Protein AF-A0A353ZPJ2-F1 (afdb_monomer)

Radius of gyration: 26.61 Å; Cα contacts (8 Å, |Δi|>4): 55; chains: 1; bounding box: 74×30×64 Å

Foldseek 3Di:
DDDPDDPPDPPPDDDVVVVVVVVVVVVLVVVLVVCLVVQLVCQLVVCCVPDVDPVVSVVRSVVRNVVSVVVSVVVVVVVVVVVVVVVVVVVVVVVVCCVPPVVVVLVVQLVVVVVVPDDSVVSSVVSVVVNVD

Secondary structure (DSSP, 8-state):
----PPP---TTS--HHHHHHHHHHHHHHHHHHHHHHHHHHHHHHHHHTT---HHHHHHHHHHHHHHHHHHHHHHHHHHHHHHHHHHHHHHHHHHHHHHH-HHHHHHHHHHHHHHTT--HHHHHHHHHHHHT-

Solvent-accessible surface area (backbone atoms only — not comparable to full-atom values): 7405 Å² total; per-residue (Å²): 138,79,84,80,74,75,79,82,73,69,90,82,65,78,60,66,67,62,56,53,52,51,51,51,52,50,48,52,51,52,54,49,50,54,52,50,54,54,51,27,47,50,48,29,52,57,42,46,74,80,41,83,57,63,66,66,30,52,54,49,25,51,50,44,46,55,52,49,53,52,50,52,53,50,51,51,51,52,51,54,50,54,52,48,53,51,50,52,54,48,52,55,50,50,57,47,41,56,68,76,37,50,68,60,50,42,52,50,46,15,50,54,38,27,74,75,68,40,53,69,70,57,11,42,51,52,25,54,60,60,72,74,104

Structure (mmCIF, N/CA/C/O backbone):
data_AF-A0A353ZPJ2-F1
#
_entry.id   AF-A0A353ZPJ2-F1
#
loop_
_atom_site.group_PDB
_atom_site.id
_atom_site.type_symbol
_atom_site.label_atom_id
_atom_site.label_alt_id
_atom_site.label_comp_id
_atom_site.label_asym_id
_atom_site.label_entity_id
_atom_site.label_seq_id
_atom_site.pdbx_PDB_ins_code
_atom_site.Cartn_x
_atom_site.Cartn_y
_atom_site.Cartn_z
_atom_site.occupancy
_atom_site.B_iso_or_equiv
_atom_site.auth_seq_id
_atom_site.auth_comp_id
_atom_site.auth_asym_id
_atom_site.auth_atom_id
_atom_site.pdbx_PDB_model_num
ATOM 1 N N . MET A 1 1 ? -50.925 -16.309 12.069 1.00 47.09 1 MET A N 1
ATOM 2 C CA . MET A 1 1 ? -50.889 -14.918 11.578 1.00 47.09 1 MET A CA 1
ATOM 3 C C . MET A 1 1 ? -50.211 -14.124 12.677 1.00 47.09 1 MET A C 1
ATOM 5 O O . MET A 1 1 ? -50.737 -14.138 13.774 1.00 47.09 1 MET A O 1
ATOM 9 N N . ASP A 1 2 ? -48.977 -13.648 12.553 1.00 43.22 2 ASP A N 1
ATOM 10 C CA . ASP A 1 2 ? -48.325 -13.104 11.363 1.00 43.22 2 ASP A CA 1
ATOM 11 C C . ASP A 1 2 ? -46.837 -13.463 11.294 1.00 43.22 2 ASP A C 1
ATOM 13 O O . ASP A 1 2 ? -46.079 -13.282 12.243 1.00 43.22 2 ASP A O 1
ATOM 17 N N . SER A 1 3 ? -46.425 -13.969 10.135 1.00 45.66 3 SER A N 1
ATOM 18 C CA . SER A 1 3 ? -45.034 -14.032 9.707 1.00 45.66 3 SER A CA 1
ATOM 19 C C . SER A 1 3 ? -44.607 -12.624 9.291 1.00 45.66 3 SER A C 1
ATOM 21 O O . SER A 1 3 ? -44.911 -12.194 8.176 1.00 45.66 3 SER A O 1
ATOM 23 N N . ALA A 1 4 ? -43.947 -11.894 10.190 1.00 52.97 4 ALA A N 1
ATOM 24 C CA . ALA A 1 4 ? -43.280 -10.644 9.851 1.00 52.97 4 ALA A CA 1
ATOM 25 C C . ALA A 1 4 ? -42.168 -10.951 8.835 1.00 52.97 4 ALA A C 1
ATOM 27 O O . ALA A 1 4 ? -41.140 -11.535 9.176 1.00 52.97 4 ALA A O 1
ATOM 28 N N . GLY A 1 5 ? -42.426 -10.636 7.565 1.00 47.12 5 GLY A N 1
ATOM 29 C CA . GLY A 1 5 ? -41.444 -10.758 6.497 1.00 47.12 5 GLY A CA 1
ATOM 30 C C . GLY A 1 5 ? -40.266 -9.841 6.793 1.00 47.12 5 GLY A C 1
ATOM 31 O O . GLY A 1 5 ? -40.447 -8.634 6.947 1.00 47.12 5 GLY A O 1
ATOM 32 N N . ALA A 1 6 ? -39.070 -10.420 6.889 1.00 58.03 6 ALA A N 1
ATOM 33 C CA . ALA A 1 6 ? -37.836 -9.653 6.878 1.00 58.03 6 ALA A CA 1
ATOM 34 C C . ALA A 1 6 ? -37.836 -8.732 5.640 1.00 58.03 6 ALA A C 1
ATOM 36 O O . ALA A 1 6 ? -38.267 -9.175 4.568 1.00 58.03 6 ALA A O 1
ATOM 37 N N . PRO A 1 7 ? -37.408 -7.463 5.761 1.00 59.03 7 PRO A N 1
ATOM 38 C CA . PRO A 1 7 ? -37.335 -6.573 4.612 1.00 59.03 7 PRO A CA 1
ATOM 39 C C . PRO A 1 7 ? -36.433 -7.211 3.555 1.00 59.03 7 PRO A C 1
ATOM 41 O O . PRO A 1 7 ? -35.336 -7.674 3.867 1.00 59.03 7 PRO A O 1
ATOM 44 N N . ALA A 1 8 ? -36.917 -7.267 2.313 1.00 60.06 8 ALA A N 1
ATOM 45 C CA . ALA A 1 8 ? -36.118 -7.714 1.184 1.00 60.06 8 ALA A CA 1
ATOM 46 C C . ALA A 1 8 ? -34.907 -6.781 1.068 1.00 60.06 8 ALA A C 1
ATOM 48 O O . ALA A 1 8 ? -35.055 -5.603 0.739 1.00 60.06 8 ALA A O 1
ATOM 49 N N . LEU A 1 9 ? -33.725 -7.293 1.411 1.00 59.41 9 LEU A N 1
ATOM 50 C CA . LEU A 1 9 ? -32.466 -6.604 1.170 1.00 59.41 9 LEU A CA 1
ATOM 51 C C . LEU A 1 9 ? -32.383 -6.329 -0.335 1.00 59.41 9 LEU A C 1
ATOM 53 O O . LEU A 1 9 ? -32.693 -7.194 -1.151 1.00 59.41 9 LEU A O 1
ATOM 57 N N . HIS A 1 10 ? -32.056 -5.096 -0.711 1.00 62.31 10 HIS A N 1
ATOM 58 C CA . HIS A 1 10 ? -31.979 -4.714 -2.114 1.00 62.31 10 HIS A CA 1
ATOM 59 C C . HIS A 1 10 ? -30.785 -5.424 -2.774 1.00 62.31 10 HIS A C 1
ATOM 61 O O . HIS A 1 10 ? -29.656 -4.952 -2.691 1.00 62.31 10 HIS A O 1
ATOM 67 N N . ASP A 1 11 ? -31.047 -6.528 -3.479 1.00 60.12 11 ASP A N 1
ATOM 68 C CA . ASP A 1 11 ? -30.055 -7.381 -4.167 1.00 60.12 11 ASP A CA 1
ATOM 69 C C . ASP A 1 11 ? -29.209 -6.665 -5.248 1.00 60.12 11 ASP A C 1
ATOM 71 O O . ASP A 1 11 ? -28.300 -7.255 -5.826 1.00 60.12 11 ASP A O 1
ATOM 75 N N . ASN A 1 12 ? -29.506 -5.395 -5.547 1.00 57.69 12 ASN A N 1
ATOM 76 C CA . ASN A 1 12 ? -28.845 -4.592 -6.581 1.00 57.69 12 ASN A CA 1
ATOM 77 C C . ASN A 1 12 ? -27.903 -3.510 -6.031 1.00 57.69 12 ASN A C 1
ATOM 79 O O . ASN A 1 12 ? -27.407 -2.693 -6.809 1.00 57.69 12 ASN A O 1
ATOM 83 N N . GLU A 1 13 ? -27.646 -3.472 -4.721 1.00 58.31 13 GLU A N 1
ATOM 84 C CA . GLU A 1 13 ? -26.617 -2.587 -4.181 1.00 58.31 13 GLU A CA 1
ATOM 85 C C . GLU A 1 13 ? -25.242 -3.259 -4.262 1.00 58.31 13 GLU A C 1
ATOM 87 O O . GLU A 1 13 ? -25.011 -4.284 -3.617 1.00 58.31 13 GLU A O 1
ATOM 92 N N . PRO A 1 14 ? -24.296 -2.708 -5.041 1.00 58.00 14 PRO A N 1
ATOM 93 C CA . PRO A 1 14 ? -22.940 -3.221 -5.050 1.00 58.00 14 PRO A CA 1
A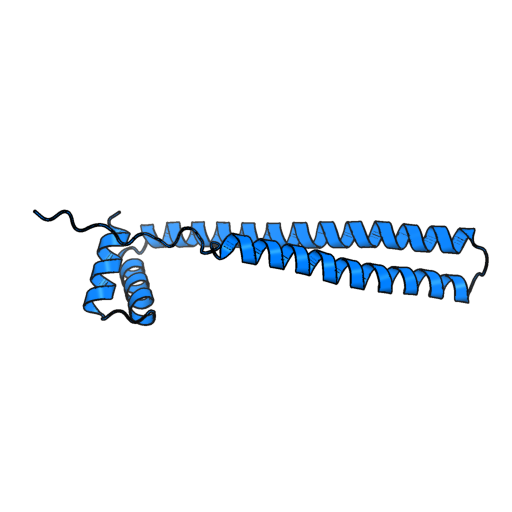TOM 94 C C . PRO A 1 14 ? -22.343 -3.057 -3.650 1.00 58.00 14 PRO A C 1
ATOM 96 O O . PRO A 1 14 ? -22.133 -1.940 -3.172 1.00 58.00 14 PRO A O 1
ATOM 99 N N . HIS A 1 15 ? -22.077 -4.182 -2.985 1.00 60.94 15 HIS A N 1
ATOM 100 C CA . HIS A 1 15 ? -21.406 -4.205 -1.691 1.00 60.94 15 HIS A CA 1
ATOM 101 C C . HIS A 1 15 ? -20.113 -3.377 -1.776 1.00 60.94 15 HIS A C 1
ATOM 103 O O . HIS A 1 15 ? -19.259 -3.629 -2.629 1.00 60.94 15 HIS A O 1
ATOM 109 N N . GLN A 1 16 ? -19.984 -2.372 -0.902 1.00 60.75 16 GLN A N 1
ATOM 110 C CA . GLN A 1 16 ? -18.981 -1.293 -0.980 1.00 60.75 16 GLN A CA 1
ATOM 111 C C . GLN A 1 16 ? -17.535 -1.782 -1.197 1.00 60.75 16 GLN A C 1
ATOM 113 O O . GLN A 1 16 ? -16.743 -1.099 -1.848 1.00 60.75 16 GLN A O 1
ATOM 118 N N . ASN A 1 17 ? -17.208 -2.985 -0.715 1.00 66.00 17 ASN A N 1
ATOM 119 C CA . ASN A 1 17 ? -15.879 -3.582 -0.825 1.00 66.00 17 ASN A CA 1
ATOM 120 C C . ASN A 1 17 ? -15.452 -3.894 -2.275 1.00 66.00 17 ASN A C 1
ATOM 122 O O . ASN A 1 17 ? -14.294 -3.652 -2.615 1.00 66.00 17 ASN A O 1
ATOM 126 N N . ASP A 1 18 ? -16.354 -4.361 -3.151 1.00 76.19 18 ASP A N 1
ATOM 127 C CA . ASP A 1 18 ? -16.000 -4.690 -4.550 1.00 76.19 18 ASP A CA 1
ATOM 128 C C . ASP A 1 18 ? -15.714 -3.415 -5.363 1.00 76.19 18 ASP A C 1
ATOM 130 O O . ASP A 1 18 ? -14.749 -3.334 -6.126 1.00 76.19 18 ASP A O 1
ATOM 134 N N . ILE A 1 19 ? -16.495 -2.353 -5.136 1.00 85.31 19 ILE A N 1
ATOM 135 C CA . ILE A 1 19 ? -16.260 -1.057 -5.788 1.00 85.31 19 ILE A CA 1
ATOM 136 C C . ILE A 1 19 ? -14.938 -0.446 -5.322 1.00 85.31 19 ILE A C 1
ATOM 138 O O . ILE A 1 19 ? -14.150 0.000 -6.157 1.00 85.31 19 ILE A O 1
ATOM 142 N N . ALA A 1 20 ? -14.668 -0.440 -4.015 1.00 83.62 20 ALA A N 1
ATOM 143 C CA . ALA A 1 20 ? -13.440 0.134 -3.472 1.00 83.62 20 ALA A CA 1
ATOM 144 C C . ALA A 1 20 ? -12.186 -0.566 -4.026 1.00 83.62 20 ALA A C 1
ATOM 146 O O . ALA A 1 20 ? -11.228 0.097 -4.434 1.00 83.62 20 ALA A O 1
ATOM 147 N N . GLN A 1 21 ? -12.209 -1.898 -4.123 1.00 82.81 21 GLN A N 1
ATOM 148 C CA . GLN A 1 21 ? -11.100 -2.671 -4.679 1.00 82.81 21 GLN A CA 1
ATOM 149 C C . GLN A 1 21 ? -10.881 -2.373 -6.171 1.00 82.81 21 GLN A C 1
ATOM 151 O O . GLN A 1 21 ? -9.744 -2.156 -6.598 1.00 82.81 21 GLN A O 1
ATOM 156 N N . ARG A 1 22 ? -11.958 -2.290 -6.963 1.00 86.25 22 ARG A N 1
ATOM 157 C CA . ARG A 1 22 ? -11.882 -1.925 -8.389 1.00 86.25 22 ARG A CA 1
ATOM 158 C C . ARG A 1 22 ? -11.344 -0.513 -8.597 1.00 86.25 22 ARG A C 1
ATOM 160 O O . ARG A 1 22 ? -10.526 -0.304 -9.491 1.00 86.25 22 ARG A O 1
ATOM 167 N N . LEU A 1 23 ? -11.763 0.445 -7.770 1.00 91.12 23 LEU A N 1
ATOM 168 C CA . LEU A 1 23 ? -11.254 1.817 -7.813 1.00 91.12 23 LEU A CA 1
ATOM 169 C C . LEU A 1 23 ? -9.769 1.882 -7.445 1.00 91.12 23 LEU A C 1
ATOM 171 O O . LEU A 1 23 ? -9.022 2.604 -8.101 1.00 91.12 23 LEU A O 1
ATOM 175 N N . ASN A 1 24 ? -9.318 1.097 -6.463 1.00 87.06 24 ASN A N 1
ATOM 176 C CA . ASN A 1 24 ? -7.900 1.004 -6.113 1.00 87.06 24 ASN A CA 1
ATOM 177 C C . ASN A 1 24 ? -7.060 0.413 -7.249 1.00 87.06 24 ASN A C 1
ATOM 179 O O . ASN A 1 24 ? -6.002 0.959 -7.563 1.00 87.06 24 ASN A O 1
ATOM 183 N N . TRP A 1 25 ? -7.547 -0.640 -7.910 1.00 87.75 25 TRP A N 1
ATOM 184 C CA . TRP A 1 25 ? -6.882 -1.212 -9.081 1.00 87.75 25 TRP A CA 1
ATOM 185 C C . TRP A 1 25 ? -6.813 -0.214 -10.242 1.00 87.75 25 TRP A C 1
ATOM 187 O O . TRP A 1 25 ? -5.751 -0.014 -10.831 1.00 87.75 25 TRP A O 1
ATOM 197 N N . LEU A 1 26 ? -7.926 0.467 -10.532 1.00 91.81 26 LEU A N 1
ATOM 198 C CA . LEU A 1 26 ? -7.981 1.487 -11.576 1.00 91.81 26 LEU A CA 1
ATOM 199 C C . LEU A 1 26 ? -7.020 2.639 -11.266 1.00 91.81 26 LEU A C 1
ATOM 201 O O . LEU A 1 26 ? -6.278 3.072 -12.142 1.00 91.81 26 LEU A O 1
ATOM 205 N N . ARG A 1 27 ? -6.992 3.105 -10.013 1.00 90.44 27 ARG A N 1
ATOM 206 C CA . ARG A 1 27 ? -6.073 4.145 -9.542 1.00 90.44 27 ARG A CA 1
ATOM 207 C C . ARG A 1 27 ? -4.620 3.721 -9.747 1.00 90.44 27 ARG A C 1
ATOM 209 O O . ARG A 1 27 ? -3.858 4.481 -10.337 1.00 90.44 27 ARG A O 1
ATOM 216 N N . ALA A 1 28 ? -4.244 2.522 -9.300 1.00 89.12 28 ALA A N 1
ATOM 217 C CA . ALA A 1 28 ? -2.889 2.001 -9.468 1.00 89.12 28 ALA A CA 1
ATOM 218 C C . ALA A 1 28 ? -2.500 1.895 -10.953 1.00 89.12 28 ALA A C 1
ATOM 220 O O . ALA A 1 28 ? -1.418 2.333 -11.339 1.00 89.12 28 ALA A O 1
ATOM 221 N N . GLY A 1 29 ? -3.407 1.403 -11.804 1.00 89.69 29 GLY A N 1
ATOM 222 C CA . GLY A 1 29 ? -3.185 1.302 -13.246 1.00 89.69 29 GLY A CA 1
ATOM 223 C C . GLY A 1 29 ? -3.037 2.659 -13.940 1.00 89.69 29 GLY A C 1
ATOM 224 O O . GLY A 1 29 ? -2.131 2.836 -14.752 1.00 89.69 29 GLY A O 1
ATOM 225 N N . VAL A 1 30 ? -3.888 3.636 -13.611 1.00 93.88 30 VAL A N 1
ATOM 226 C CA . VAL A 1 30 ? -3.858 4.978 -14.219 1.00 93.88 30 VAL A CA 1
ATOM 227 C C . VAL A 1 30 ? -2.620 5.763 -13.788 1.00 93.88 30 VAL A C 1
ATOM 229 O O . VAL A 1 30 ? -1.940 6.323 -14.649 1.00 93.88 30 VAL A O 1
ATOM 232 N N . LEU A 1 31 ? -2.293 5.785 -12.489 1.00 89.75 31 LEU A N 1
ATOM 233 C CA . LEU A 1 31 ? -1.069 6.440 -12.017 1.00 89.75 31 LEU A CA 1
ATOM 234 C C . LEU A 1 31 ? 0.177 5.753 -12.584 1.00 89.75 31 LEU A C 1
ATOM 236 O O . LEU A 1 31 ? 1.066 6.437 -13.081 1.00 89.75 31 LEU A O 1
ATOM 240 N N . GLY A 1 32 ? 0.205 4.418 -12.606 1.00 91.25 32 GLY A N 1
ATOM 241 C CA . GLY A 1 32 ? 1.318 3.667 -13.184 1.00 91.25 32 GLY A CA 1
ATOM 242 C C . GLY A 1 32 ? 1.512 3.940 -14.678 1.00 91.25 32 GLY A C 1
ATOM 243 O O . GLY A 1 32 ? 2.639 4.130 -15.130 1.00 91.25 32 GLY A O 1
ATOM 244 N N . ALA A 1 33 ? 0.425 4.027 -15.452 1.00 92.50 33 ALA A N 1
ATOM 245 C CA . ALA A 1 33 ? 0.493 4.370 -16.871 1.00 92.50 33 ALA A CA 1
ATOM 246 C C . ALA A 1 33 ? 1.001 5.803 -17.095 1.00 92.50 33 ALA A C 1
ATOM 248 O O . ALA A 1 33 ? 1.862 6.020 -17.949 1.00 92.50 33 ALA A O 1
ATOM 249 N N . ASN A 1 34 ? 0.501 6.769 -16.319 1.00 94.88 34 ASN A N 1
ATOM 250 C CA . ASN A 1 34 ? 0.951 8.157 -16.388 1.00 94.88 34 ASN A CA 1
ATOM 251 C C . ASN A 1 34 ? 2.453 8.270 -16.092 1.00 94.88 34 ASN A C 1
ATOM 253 O O . ASN A 1 34 ? 3.214 8.812 -16.895 1.00 94.88 34 ASN A O 1
ATOM 257 N N . ASP A 1 35 ? 2.886 7.694 -14.976 1.00 91.81 35 ASP A N 1
ATOM 258 C CA . ASP A 1 35 ? 4.279 7.741 -14.545 1.00 91.81 35 ASP A CA 1
ATOM 259 C C . ASP A 1 35 ? 5.188 6.976 -15.515 1.00 91.81 35 ASP A C 1
ATOM 261 O O . ASP A 1 35 ? 6.285 7.438 -15.836 1.00 91.81 35 ASP A O 1
ATOM 265 N N . GLY A 1 36 ? 4.727 5.843 -16.053 1.00 93.81 36 GLY A N 1
ATOM 266 C CA . GLY A 1 36 ? 5.446 5.060 -17.056 1.00 93.81 36 GLY A CA 1
ATOM 267 C C . GLY A 1 36 ? 5.673 5.828 -18.361 1.00 93.81 36 GLY A C 1
ATOM 268 O O . GLY A 1 36 ? 6.793 5.851 -18.871 1.00 93.81 36 GLY A O 1
ATOM 269 N N . ILE A 1 37 ? 4.649 6.513 -18.882 1.00 95.44 37 ILE A N 1
ATOM 270 C CA . ILE A 1 37 ? 4.774 7.327 -20.103 1.00 95.44 37 ILE A CA 1
ATOM 271 C C . ILE A 1 37 ? 5.764 8.471 -19.882 1.00 95.44 37 ILE A C 1
ATOM 273 O O . ILE A 1 37 ? 6.680 8.655 -20.685 1.00 95.44 37 ILE A O 1
ATOM 277 N N . VAL A 1 38 ? 5.602 9.229 -18.793 1.00 96.62 38 VAL A N 1
ATOM 278 C CA . VAL A 1 38 ? 6.440 10.402 -18.511 1.00 96.62 38 VAL A CA 1
ATOM 279 C C . VAL A 1 38 ? 7.892 9.993 -18.265 1.00 96.62 38 VAL A C 1
ATOM 281 O O . VAL A 1 38 ? 8.804 10.595 -18.833 1.00 96.62 38 VAL A O 1
ATOM 284 N N . SER A 1 39 ? 8.125 8.948 -17.469 1.00 96.12 39 SER A N 1
ATOM 285 C CA . SER A 1 39 ? 9.478 8.491 -17.132 1.00 96.12 39 SER A CA 1
ATOM 286 C C . SER A 1 39 ? 10.223 7.915 -18.337 1.00 96.12 39 SER A C 1
ATOM 288 O O . SER A 1 39 ? 11.366 8.302 -18.587 1.00 96.12 39 SER A O 1
ATOM 290 N N . VAL A 1 40 ? 9.585 7.055 -19.138 1.00 97.19 40 VAL A N 1
ATOM 291 C CA . VAL A 1 40 ? 10.213 6.484 -20.340 1.00 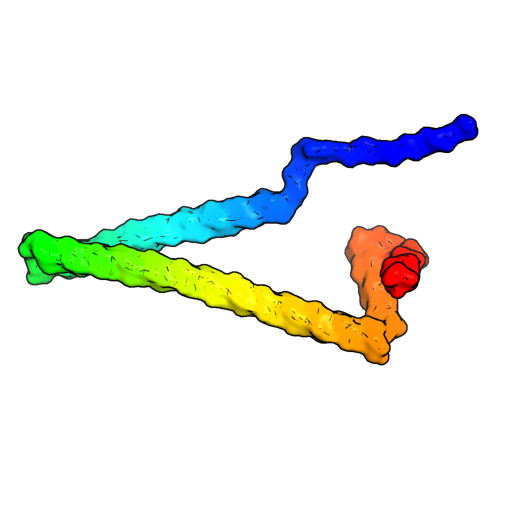97.19 40 VAL A CA 1
ATOM 292 C C . VAL A 1 40 ? 10.467 7.569 -21.385 1.00 97.19 40 VAL A C 1
ATOM 294 O O . VAL A 1 40 ? 11.546 7.591 -21.979 1.00 97.19 40 VAL A O 1
ATOM 297 N N . ALA A 1 41 ? 9.535 8.509 -21.579 1.00 97.19 41 ALA A N 1
ATOM 298 C CA . ALA A 1 41 ? 9.739 9.641 -22.480 1.00 97.19 41 ALA A CA 1
ATOM 299 C C . ALA A 1 41 ? 10.915 10.521 -22.032 1.00 97.19 41 ALA A C 1
ATOM 301 O O . ALA A 1 41 ? 11.753 10.880 -22.858 1.00 97.19 41 ALA A O 1
ATOM 302 N N . ALA A 1 42 ? 11.027 10.816 -20.734 1.00 97.50 42 ALA A N 1
ATOM 303 C CA . ALA A 1 42 ? 12.143 11.581 -20.186 1.00 97.50 42 ALA A CA 1
ATOM 304 C C . ALA A 1 42 ? 13.492 10.871 -20.399 1.00 97.50 42 ALA A C 1
ATOM 306 O O . ALA A 1 42 ? 14.457 11.513 -20.812 1.00 97.50 42 ALA A O 1
ATOM 307 N N . ILE A 1 43 ? 13.555 9.549 -20.191 1.00 97.44 43 ILE A N 1
ATOM 308 C CA . ILE A 1 43 ? 14.758 8.742 -20.458 1.00 97.44 43 ILE A CA 1
ATOM 309 C C . ILE A 1 43 ? 15.128 8.803 -21.944 1.00 97.44 43 ILE A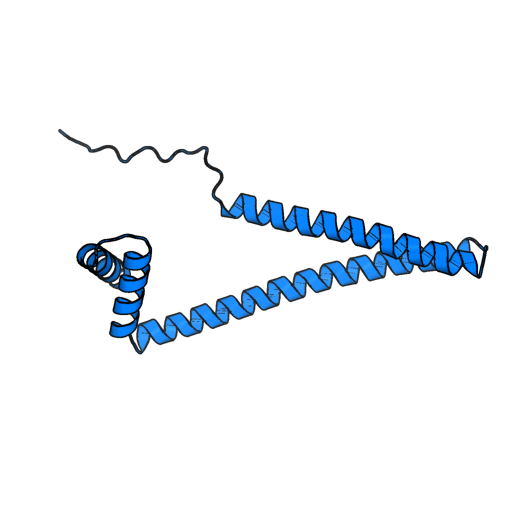 C 1
ATOM 311 O O . ILE A 1 43 ? 16.272 9.102 -22.285 1.00 97.44 43 ILE A O 1
ATOM 315 N N . VAL A 1 44 ? 14.164 8.555 -22.833 1.00 97.00 44 VAL A N 1
ATOM 316 C CA . VAL A 1 44 ? 14.376 8.559 -24.288 1.00 97.00 44 VAL A CA 1
ATOM 317 C C . VAL A 1 44 ? 14.851 9.928 -24.775 1.00 97.00 44 VAL A C 1
ATOM 319 O O . VAL A 1 44 ? 15.845 9.998 -25.494 1.00 97.00 44 VAL A O 1
ATOM 322 N N . VAL A 1 45 ? 14.192 11.013 -24.356 1.00 97.00 45 VAL A N 1
ATOM 323 C CA . VAL A 1 45 ? 14.572 12.390 -24.715 1.00 97.00 45 VAL A CA 1
ATOM 324 C C . VAL A 1 45 ? 15.946 12.749 -24.148 1.00 97.00 45 VAL A C 1
ATOM 326 O O . VAL A 1 45 ? 16.764 13.329 -24.861 1.00 97.00 45 VAL A O 1
ATOM 329 N N . GLY A 1 46 ? 16.236 12.369 -22.901 1.00 96.81 46 GLY A N 1
ATOM 330 C CA . GLY A 1 46 ? 17.528 12.624 -22.264 1.00 96.81 46 GLY A CA 1
ATOM 331 C C . GLY A 1 46 ? 18.689 11.951 -22.995 1.00 96.81 46 GLY A C 1
ATOM 332 O O . GLY A 1 46 ? 19.702 12.591 -23.269 1.00 96.81 46 GLY A O 1
ATOM 333 N N . VAL A 1 47 ? 18.528 10.682 -23.381 1.00 96.94 47 VAL A N 1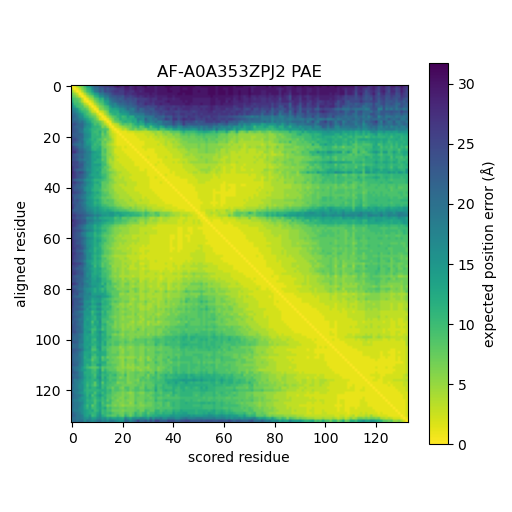
ATOM 334 C CA . VAL A 1 47 ? 19.543 9.950 -24.156 1.00 96.94 47 VAL A CA 1
ATOM 335 C C . VAL A 1 47 ? 19.656 10.505 -25.577 1.00 96.94 47 VAL A C 1
ATOM 337 O O . VAL A 1 47 ? 20.771 10.711 -26.057 1.00 96.94 47 VAL A O 1
ATOM 340 N N . ALA A 1 48 ? 18.530 10.821 -26.224 1.00 96.38 48 ALA A N 1
ATOM 341 C CA . ALA A 1 48 ? 18.507 11.419 -27.559 1.00 96.38 48 ALA A CA 1
ATOM 342 C C . ALA A 1 48 ? 19.214 12.786 -27.618 1.00 96.38 48 ALA A C 1
ATOM 344 O O . ALA A 1 48 ? 19.800 13.134 -28.642 1.00 96.38 48 ALA A O 1
ATOM 345 N N . GLY A 1 49 ? 19.198 13.545 -26.515 1.00 96.38 49 GLY A N 1
ATOM 346 C CA . GLY A 1 49 ? 19.872 14.840 -26.401 1.00 96.38 49 GLY A CA 1
ATOM 347 C C . GLY A 1 49 ? 21.402 14.772 -26.461 1.00 96.38 49 GLY A C 1
ATOM 348 O O . GLY A 1 49 ? 22.039 15.775 -26.775 1.00 96.38 49 GLY A O 1
ATOM 349 N N . VAL A 1 50 ? 21.999 13.605 -26.195 1.00 95.50 50 VAL A N 1
ATOM 350 C CA . VAL A 1 50 ? 23.460 13.396 -26.224 1.00 95.50 50 VAL A CA 1
ATOM 351 C C . VAL A 1 50 ? 23.906 12.364 -27.262 1.00 95.50 50 VAL A C 1
ATOM 353 O O . VAL A 1 50 ? 25.087 12.308 -27.601 1.00 95.50 50 VAL A O 1
ATOM 356 N N . ASN A 1 51 ? 22.987 11.544 -27.780 1.00 91.12 51 ASN A N 1
ATOM 357 C CA . ASN A 1 51 ? 23.264 10.524 -28.784 1.00 91.12 51 ASN A CA 1
ATOM 358 C C . ASN A 1 51 ? 22.034 10.277 -29.668 1.00 91.12 51 ASN A C 1
ATOM 360 O O . ASN A 1 51 ? 20.974 9.923 -29.169 1.00 91.12 51 ASN A O 1
ATOM 364 N N . THR A 1 52 ? 22.183 10.393 -30.988 1.00 92.75 52 THR A N 1
ATOM 365 C CA . THR A 1 52 ? 21.085 10.214 -31.954 1.00 92.75 52 THR A CA 1
ATOM 366 C C . THR A 1 52 ? 20.967 8.791 -32.506 1.00 92.75 52 THR A C 1
ATOM 368 O O . THR A 1 52 ? 20.037 8.496 -33.258 1.00 92.75 52 THR A O 1
ATOM 371 N N . ALA A 1 53 ? 21.883 7.886 -32.148 1.00 96.69 53 ALA A N 1
ATOM 372 C CA . ALA A 1 53 ? 21.825 6.499 -32.583 1.00 96.69 53 ALA A CA 1
ATOM 373 C C . ALA A 1 53 ? 20.620 5.777 -31.956 1.00 96.69 53 ALA A C 1
ATOM 375 O O . ALA A 1 53 ? 20.442 5.759 -30.737 1.00 96.69 53 ALA A O 1
ATOM 376 N N . SER A 1 54 ? 19.819 5.110 -32.790 1.00 95.12 54 SER A N 1
ATOM 377 C CA . SER A 1 54 ? 18.588 4.445 -32.345 1.00 95.12 54 SER A CA 1
ATOM 378 C C . SER A 1 54 ? 18.837 3.306 -31.352 1.00 95.12 54 SER A C 1
ATOM 380 O O . SER A 1 54 ? 18.024 3.097 -30.459 1.00 95.12 54 SER A O 1
ATOM 382 N N . GLY A 1 55 ? 19.958 2.585 -31.471 1.00 97.56 55 GLY A N 1
ATOM 383 C CA . GLY A 1 55 ? 20.288 1.456 -30.591 1.00 97.56 55 GLY A CA 1
ATOM 384 C C . GLY A 1 55 ? 20.341 1.849 -29.106 1.00 97.56 55 GLY A C 1
ATOM 385 O O . GLY A 1 55 ? 19.539 1.338 -28.325 1.00 97.56 55 GLY A O 1
ATOM 386 N N . PRO A 1 56 ? 21.226 2.781 -28.708 1.00 95.62 56 PRO A N 1
ATOM 387 C CA . PRO A 1 56 ? 21.297 3.287 -27.336 1.00 95.62 56 PRO A CA 1
ATOM 388 C C . PRO A 1 56 ? 19.974 3.847 -26.799 1.00 95.62 56 PRO A C 1
ATOM 390 O O . PRO A 1 56 ? 19.616 3.566 -25.658 1.00 95.62 56 PRO A O 1
ATOM 393 N N . ILE A 1 57 ? 19.224 4.587 -27.622 1.00 97.19 57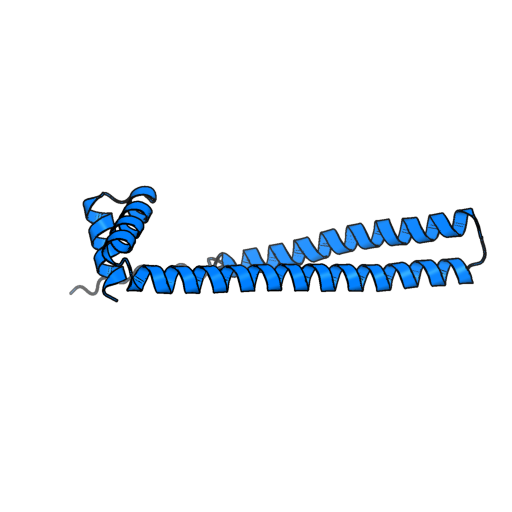 ILE A N 1
ATOM 394 C CA . ILE A 1 57 ? 17.921 5.150 -27.236 1.00 97.19 57 ILE A CA 1
ATOM 395 C C . ILE A 1 57 ? 16.913 4.033 -26.920 1.00 97.19 57 ILE A C 1
ATOM 397 O O . ILE A 1 57 ? 16.250 4.072 -25.883 1.00 97.19 57 ILE A O 1
ATOM 401 N N . LEU A 1 58 ? 16.814 3.018 -27.786 1.00 97.25 58 LEU A N 1
ATOM 402 C CA . LEU A 1 58 ? 15.894 1.890 -27.608 1.00 97.25 58 LEU A CA 1
ATOM 403 C C . LEU A 1 58 ? 16.257 1.041 -26.389 1.00 97.25 58 LEU A C 1
ATOM 405 O O . LEU A 1 58 ? 15.371 0.662 -25.625 1.00 97.25 58 LEU A O 1
ATOM 409 N N . ILE A 1 59 ? 17.547 0.770 -26.179 1.00 97.69 59 ILE A N 1
ATOM 410 C CA . ILE A 1 59 ? 18.023 0.029 -25.004 1.00 97.69 59 ILE A CA 1
ATOM 411 C C . ILE A 1 59 ? 17.678 0.795 -23.722 1.00 97.69 59 ILE A C 1
ATOM 413 O O . ILE A 1 59 ? 17.133 0.207 -22.793 1.00 97.69 59 ILE A O 1
ATOM 417 N N . ALA A 1 60 ? 17.927 2.107 -23.676 1.00 96.50 60 ALA A N 1
ATOM 418 C CA . ALA A 1 60 ? 17.629 2.913 -22.496 1.00 96.50 60 ALA A CA 1
ATOM 419 C C . ALA A 1 60 ? 16.122 2.996 -22.209 1.00 96.50 60 ALA A C 1
ATOM 421 O O . ALA A 1 60 ? 15.702 2.787 -21.072 1.00 96.50 60 ALA A O 1
ATOM 422 N N . GLY A 1 61 ? 15.300 3.249 -23.232 1.00 96.62 61 GLY A N 1
ATOM 423 C CA . GLY A 1 61 ? 13.847 3.323 -23.078 1.00 96.62 61 GLY A CA 1
ATOM 424 C C . GLY A 1 61 ? 13.227 1.994 -22.637 1.00 96.62 61 GLY A C 1
ATOM 425 O O . GLY A 1 61 ? 12.402 1.973 -21.727 1.00 96.62 61 GLY A O 1
ATOM 426 N N . THR A 1 62 ? 13.657 0.873 -23.226 1.00 97.50 62 THR A N 1
ATOM 427 C CA . THR A 1 62 ? 13.161 -0.461 -22.840 1.00 97.50 62 THR A CA 1
ATOM 428 C C . THR A 1 62 ? 13.637 -0.875 -21.449 1.00 97.50 62 THR A C 1
ATOM 430 O O . THR A 1 62 ? 12.834 -1.386 -20.670 1.00 97.50 62 THR A O 1
ATOM 433 N N . ALA A 1 63 ? 14.893 -0.596 -21.090 1.00 97.56 63 ALA A N 1
ATOM 434 C CA . ALA A 1 63 ? 15.397 -0.824 -19.737 1.00 97.56 63 ALA A CA 1
ATOM 435 C C . ALA A 1 63 ? 14.631 0.011 -18.698 1.00 97.56 63 ALA A C 1
ATOM 437 O O . ALA A 1 63 ? 14.242 -0.517 -17.658 1.00 97.56 63 ALA A O 1
ATOM 438 N N . GLY A 1 64 ? 14.359 1.286 -19.002 1.00 96.25 64 GLY A N 1
ATOM 439 C CA . GLY A 1 64 ? 13.551 2.172 -18.164 1.00 96.25 64 GLY A CA 1
ATOM 440 C C . GLY A 1 64 ? 12.115 1.678 -17.991 1.00 96.25 64 GLY A C 1
ATOM 441 O O . GLY A 1 64 ? 11.612 1.660 -16.872 1.00 96.25 64 GLY A O 1
ATOM 442 N N . LEU A 1 65 ? 11.483 1.204 -19.068 1.00 96.06 65 LEU A N 1
ATOM 443 C CA . LEU A 1 65 ? 10.141 0.619 -19.027 1.00 96.06 65 LEU A CA 1
ATOM 444 C C . LEU A 1 65 ? 10.103 -0.617 -18.126 1.00 96.06 65 LEU A C 1
ATOM 446 O O . LEU A 1 65 ? 9.271 -0.694 -17.225 1.00 96.06 65 LEU A O 1
ATOM 450 N N . VAL A 1 66 ? 11.002 -1.578 -18.355 1.00 97.00 66 VAL A N 1
ATOM 451 C CA . VAL A 1 66 ? 11.032 -2.836 -17.593 1.00 97.00 66 VAL A CA 1
ATOM 452 C C . VAL A 1 66 ? 11.363 -2.566 -16.127 1.00 97.00 66 VAL A C 1
ATOM 454 O O . VAL A 1 66 ? 10.671 -3.064 -15.241 1.00 97.00 66 VAL A O 1
ATOM 457 N N . GLY A 1 67 ? 12.377 -1.738 -15.862 1.00 96.12 67 GLY A N 1
ATOM 458 C CA . GLY A 1 67 ? 12.757 -1.349 -14.506 1.00 96.12 67 GLY A CA 1
ATOM 459 C C . GLY A 1 67 ? 11.640 -0.601 -13.776 1.00 96.12 67 GLY A C 1
ATOM 460 O O . GLY A 1 67 ? 11.345 -0.919 -12.626 1.00 96.12 67 GLY A O 1
ATOM 461 N N . GLY A 1 68 ? 10.973 0.337 -14.454 1.00 94.69 68 GLY A N 1
ATOM 462 C CA . GLY A 1 68 ? 9.835 1.080 -13.916 1.00 94.69 68 GLY A CA 1
ATOM 463 C C . GLY A 1 68 ? 8.648 0.176 -13.585 1.00 94.69 68 GLY A C 1
ATOM 464 O O . GLY A 1 68 ? 8.116 0.248 -12.479 1.00 94.69 68 GLY A O 1
ATOM 465 N N . ALA A 1 69 ? 8.288 -0.737 -14.492 1.00 93.88 69 ALA A N 1
ATOM 466 C CA . ALA A 1 69 ? 7.199 -1.687 -14.279 1.00 93.88 69 ALA A CA 1
ATOM 467 C C . ALA A 1 69 ? 7.470 -2.632 -13.096 1.00 93.88 69 ALA A C 1
ATOM 469 O O . ALA A 1 69 ? 6.593 -2.829 -12.255 1.00 93.88 69 ALA A O 1
ATOM 470 N N . ILE A 1 70 ? 8.689 -3.179 -12.996 1.00 95.44 70 ILE A N 1
ATOM 471 C CA . ILE A 1 70 ? 9.092 -4.035 -11.868 1.00 95.44 70 ILE A CA 1
ATOM 472 C C . ILE A 1 70 ? 9.050 -3.245 -10.556 1.00 95.44 70 ILE A C 1
ATOM 474 O O . ILE A 1 70 ? 8.504 -3.733 -9.570 1.00 95.44 70 ILE A O 1
ATOM 478 N N . SER A 1 71 ? 9.588 -2.023 -10.547 1.00 93.44 71 SER A N 1
ATOM 479 C CA . SER A 1 71 ? 9.599 -1.159 -9.362 1.00 93.44 71 SER A CA 1
ATOM 480 C C . SER A 1 71 ? 8.183 -0.857 -8.862 1.00 93.44 71 SER A C 1
ATOM 482 O O . SER A 1 71 ? 7.904 -1.019 -7.676 1.00 93.44 71 SER A O 1
ATOM 484 N N . MET A 1 72 ? 7.259 -0.503 -9.762 1.00 92.44 72 MET A N 1
ATOM 485 C CA . MET A 1 72 ? 5.859 -0.246 -9.406 1.00 92.44 72 MET A CA 1
ATOM 486 C C . MET A 1 72 ? 5.152 -1.498 -8.882 1.00 92.44 72 MET A C 1
ATOM 488 O O . MET A 1 72 ? 4.458 -1.426 -7.871 1.00 92.44 72 MET A O 1
ATOM 492 N N . ALA A 1 73 ? 5.348 -2.650 -9.531 1.00 90.62 73 ALA A N 1
ATOM 493 C CA . ALA A 1 73 ? 4.735 -3.904 -9.101 1.00 90.62 73 ALA A CA 1
ATOM 494 C C . ALA A 1 73 ? 5.226 -4.336 -7.710 1.00 90.62 73 ALA A C 1
ATOM 496 O O . ALA A 1 73 ? 4.425 -4.708 -6.853 1.00 90.62 73 ALA A O 1
ATOM 497 N N . LEU A 1 74 ? 6.538 -4.255 -7.469 1.00 93.06 74 LEU A N 1
ATOM 498 C CA . LEU A 1 74 ? 7.124 -4.572 -6.168 1.00 93.06 74 LEU A CA 1
ATOM 499 C C . LEU A 1 74 ? 6.709 -3.560 -5.098 1.00 93.06 74 LEU A C 1
ATOM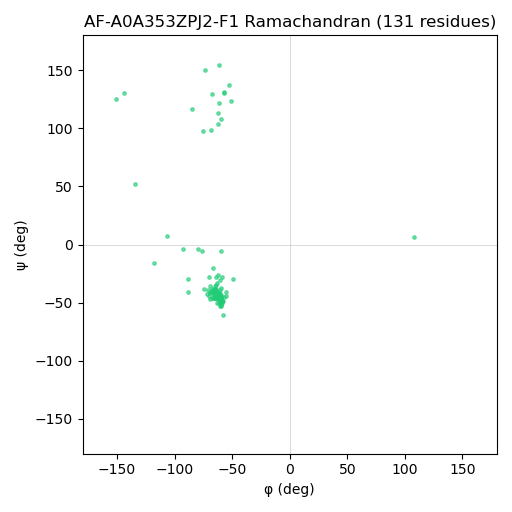 501 O O . LEU A 1 74 ? 6.413 -3.963 -3.976 1.00 93.06 74 LEU A O 1
ATOM 505 N N . GLY A 1 75 ? 6.649 -2.272 -5.439 1.00 90.88 75 GLY A N 1
ATOM 506 C CA . GLY A 1 75 ? 6.193 -1.221 -4.532 1.00 90.88 75 GLY A CA 1
ATOM 507 C C . GLY A 1 75 ? 4.761 -1.454 -4.050 1.00 90.88 75 GLY A C 1
ATOM 508 O O . GLY A 1 75 ? 4.505 -1.402 -2.848 1.00 90.88 75 GLY A O 1
ATOM 509 N N . GLU A 1 76 ? 3.844 -1.787 -4.963 1.00 89.75 76 GLU A N 1
ATOM 510 C CA . GLU A 1 76 ? 2.458 -2.112 -4.605 1.00 89.75 76 GLU A CA 1
ATOM 511 C C . GLU A 1 76 ? 2.379 -3.398 -3.770 1.00 89.75 76 GLU A C 1
ATOM 513 O O . GLU A 1 76 ? 1.710 -3.418 -2.740 1.00 89.75 76 GLU A O 1
ATOM 518 N N . TYR A 1 77 ? 3.112 -4.453 -4.147 1.00 90.38 77 TYR A N 1
ATOM 519 C CA . TYR A 1 77 ? 3.145 -5.701 -3.377 1.00 90.38 77 TYR A CA 1
ATOM 520 C C . TYR A 1 77 ? 3.615 -5.483 -1.933 1.00 90.38 77 TYR A C 1
ATOM 522 O O . TYR A 1 77 ? 2.960 -5.935 -0.994 1.00 90.38 77 TYR A O 1
ATOM 530 N N . VAL A 1 78 ? 4.730 -4.769 -1.743 1.00 92.69 78 VAL A N 1
ATOM 531 C CA . VAL A 1 78 ? 5.275 -4.477 -0.408 1.00 92.69 78 VAL A CA 1
ATOM 532 C C . VAL A 1 78 ? 4.301 -3.620 0.400 1.00 92.69 78 VAL A C 1
ATOM 534 O O . VAL A 1 78 ? 4.098 -3.889 1.582 1.00 92.69 78 VAL A O 1
ATOM 537 N N . SER A 1 79 ? 3.658 -2.634 -0.231 1.00 89.31 79 SER A N 1
ATOM 538 C CA . SER A 1 79 ? 2.636 -1.798 0.410 1.00 89.31 79 SER A CA 1
ATOM 539 C C . SER A 1 79 ? 1.456 -2.629 0.923 1.00 89.31 79 SER A C 1
ATOM 541 O O . SER A 1 79 ? 1.090 -2.530 2.094 1.00 89.31 79 SER A O 1
ATOM 543 N N . VAL A 1 80 ? 0.889 -3.493 0.075 1.00 89.19 80 VAL A N 1
ATOM 544 C CA . VAL A 1 80 ? -0.240 -4.362 0.439 1.00 89.19 80 VAL A CA 1
ATOM 545 C C . VAL A 1 80 ? 0.162 -5.364 1.522 1.00 89.19 80 VAL A C 1
ATOM 547 O O . VAL A 1 80 ? -0.581 -5.553 2.482 1.00 89.19 80 VAL A O 1
ATOM 550 N N . SER A 1 81 ? 1.350 -5.968 1.410 1.00 90.00 81 SER A N 1
ATOM 551 C CA . SER A 1 81 ? 1.871 -6.890 2.425 1.00 90.00 81 SER A CA 1
ATOM 552 C C . SER A 1 81 ? 2.028 -6.197 3.777 1.00 90.00 81 SER A C 1
ATOM 554 O O . SER A 1 81 ? 1.556 -6.712 4.780 1.00 90.00 81 SER A O 1
ATOM 556 N N . SER A 1 82 ? 2.612 -4.997 3.812 1.00 91.12 82 SER A N 1
ATOM 557 C CA . SER A 1 82 ? 2.805 -4.254 5.060 1.00 91.12 82 SER A CA 1
ATOM 558 C C . SER A 1 82 ? 1.479 -3.834 5.706 1.00 91.12 82 SER A C 1
ATOM 560 O O . SER A 1 82 ? 1.364 -3.843 6.934 1.00 91.12 82 SER A O 1
ATOM 562 N N . GLN A 1 83 ? 0.466 -3.491 4.902 1.00 92.81 83 GLN A N 1
ATOM 563 C CA . GLN A 1 83 ? -0.882 -3.209 5.404 1.00 92.81 83 GLN A CA 1
ATOM 564 C C . GLN A 1 83 ? -1.522 -4.456 6.011 1.00 92.81 83 GLN A C 1
ATOM 566 O O . GLN A 1 83 ? -2.089 -4.377 7.098 1.00 92.81 83 GLN A O 1
ATOM 571 N N . LYS A 1 84 ? -1.390 -5.605 5.340 1.00 92.56 84 LYS A N 1
ATOM 572 C CA . LYS A 1 84 ? -1.868 -6.888 5.851 1.00 92.56 84 LYS A CA 1
ATOM 573 C C . LYS A 1 84 ? -1.188 -7.247 7.176 1.00 92.56 84 LYS A C 1
ATOM 575 O O . LYS A 1 84 ? -1.886 -7.549 8.137 1.00 92.56 84 LYS A O 1
ATOM 580 N N . ASP A 1 85 ? 0.135 -7.138 7.257 1.00 94.44 85 ASP A N 1
ATOM 581 C CA . ASP A 1 85 ? 0.883 -7.438 8.484 1.00 94.44 85 ASP A CA 1
ATOM 582 C C . ASP A 1 85 ? 0.449 -6.518 9.642 1.00 94.44 85 ASP A C 1
ATOM 584 O O . ASP A 1 85 ? 0.275 -6.958 10.777 1.00 94.44 85 ASP A O 1
ATOM 588 N N . SER A 1 86 ? 0.201 -5.235 9.350 1.00 94.44 86 SER A N 1
ATOM 589 C CA . SER A 1 86 ? -0.321 -4.280 10.337 1.00 94.44 86 SER A CA 1
ATOM 590 C C . SER A 1 86 ? -1.729 -4.652 10.815 1.00 94.44 86 SER A C 1
ATOM 592 O O . SER A 1 86 ? -2.020 -4.540 12.004 1.00 94.44 86 SER A O 1
ATOM 594 N N . GLN A 1 87 ? -2.603 -5.107 9.909 1.00 96.62 87 GLN A N 1
ATOM 595 C CA . GLN A 1 87 ? -3.948 -5.580 10.253 1.00 96.62 87 GLN A CA 1
ATOM 596 C C . GLN A 1 87 ? -3.899 -6.841 11.117 1.00 96.62 87 GLN A C 1
ATOM 598 O O . GLN A 1 87 ? -4.620 -6.923 12.105 1.00 96.62 87 GLN A O 1
ATOM 603 N N . GLU A 1 88 ? -3.034 -7.799 10.787 1.00 96.88 88 GLU A N 1
ATOM 604 C CA . GLU A 1 88 ? -2.848 -9.010 11.592 1.00 96.88 88 GLU A CA 1
ATOM 605 C C . GLU A 1 88 ? -2.340 -8.670 13.002 1.00 96.88 88 GLU A C 1
ATOM 607 O O . GLU A 1 88 ? -2.857 -9.199 13.985 1.00 96.88 88 GLU A O 1
ATOM 612 N N . ALA A 1 89 ? -1.403 -7.725 13.124 1.00 96.19 89 ALA A N 1
ATOM 613 C CA . ALA A 1 89 ? -0.922 -7.250 14.420 1.00 96.19 89 ALA A CA 1
ATOM 614 C C . ALA A 1 89 ? -2.021 -6.557 15.249 1.00 96.19 89 ALA A C 1
ATOM 616 O O . ALA A 1 89 ? -2.082 -6.744 16.465 1.00 96.19 89 ALA A O 1
ATOM 617 N N . LEU A 1 90 ? -2.895 -5.777 14.602 1.00 97.00 90 LEU A N 1
ATOM 618 C CA . LEU A 1 90 ? -4.059 -5.156 15.243 1.00 97.00 90 LEU A CA 1
ATOM 619 C C . LEU A 1 90 ? -5.065 -6.208 15.722 1.00 97.00 90 LEU A C 1
ATOM 621 O O . LEU A 1 90 ? -5.514 -6.127 16.858 1.00 97.00 90 LEU A O 1
ATOM 625 N N . ILE A 1 91 ? -5.364 -7.218 14.901 1.00 97.31 91 ILE A N 1
ATOM 626 C CA . ILE A 1 91 ? -6.265 -8.318 15.276 1.00 97.31 91 ILE A CA 1
ATOM 627 C C . ILE A 1 91 ? -5.715 -9.091 16.477 1.00 97.31 91 ILE A C 1
ATOM 629 O O . ILE A 1 91 ? -6.469 -9.433 17.383 1.00 97.31 91 ILE A O 1
ATOM 633 N N . GLU A 1 92 ? -4.411 -9.368 16.508 1.00 97.38 92 GLU A N 1
ATOM 634 C CA . GLU A 1 92 ? -3.798 -10.072 17.638 1.00 97.38 92 GLU A CA 1
ATOM 635 C C . GLU A 1 92 ? -3.811 -9.223 18.917 1.00 97.38 92 GLU A C 1
ATOM 637 O O . GLU A 1 92 ? -4.059 -9.743 20.005 1.00 97.38 92 GLU A O 1
ATOM 642 N N . LYS A 1 93 ? -3.589 -7.908 18.794 1.00 96.75 93 LYS A N 1
ATOM 643 C CA . LYS A 1 93 ? -3.717 -6.966 19.912 1.00 96.75 93 LYS A CA 1
ATOM 644 C C . LYS A 1 93 ? -5.142 -6.980 20.473 1.00 96.75 93 LYS A C 1
ATOM 646 O O . LYS A 1 93 ? -5.297 -7.243 21.659 1.00 96.75 93 LYS A O 1
ATOM 651 N N . GLU A 1 94 ? -6.138 -6.802 19.610 1.00 96.75 94 GLU A N 1
ATOM 652 C CA . GLU A 1 94 ? -7.562 -6.823 19.962 1.00 96.75 94 GLU A CA 1
ATOM 653 C C . GLU A 1 94 ? -7.949 -8.145 20.638 1.00 96.75 94 GLU A C 1
ATOM 655 O O . GLU A 1 94 ? -8.592 -8.179 21.681 1.00 96.75 94 GLU A O 1
ATOM 660 N N . ARG A 1 95 ? -7.490 -9.276 20.085 1.00 96.38 95 ARG A N 1
ATOM 661 C CA . ARG A 1 95 ? -7.752 -10.607 20.645 1.00 96.38 95 ARG A CA 1
ATOM 662 C C . ARG A 1 95 ? -7.209 -10.749 22.065 1.00 96.38 95 ARG A C 1
ATOM 664 O O . ARG A 1 95 ? -7.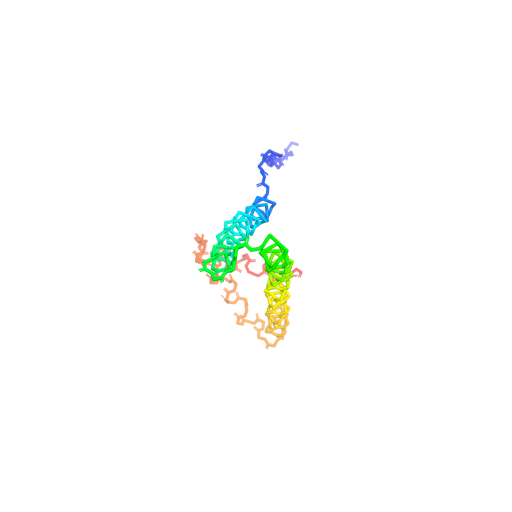837 -11.424 22.881 1.00 96.38 95 ARG A O 1
ATOM 671 N N . ARG A 1 96 ? -6.043 -10.162 22.347 1.00 97.25 96 ARG A N 1
ATOM 672 C CA . ARG A 1 96 ? -5.466 -10.133 23.694 1.00 97.25 96 ARG A CA 1
ATOM 673 C C . ARG A 1 96 ? -6.276 -9.222 24.612 1.00 97.25 96 ARG A C 1
ATOM 675 O O . ARG A 1 96 ? -6.577 -9.631 25.726 1.00 97.25 96 ARG A O 1
ATOM 682 N N . GLU A 1 97 ? -6.658 -8.037 24.152 1.00 96.50 97 GLU A N 1
ATOM 683 C CA . GLU A 1 97 ? -7.425 -7.074 24.952 1.00 96.50 97 GLU A CA 1
ATOM 684 C C . GLU A 1 97 ? -8.811 -7.625 25.324 1.00 96.50 97 GLU A C 1
ATOM 686 O O . GLU A 1 97 ? -9.166 -7.620 26.500 1.00 96.50 97 GLU A O 1
ATOM 691 N N . LEU A 1 98 ? -9.500 -8.291 24.393 1.00 95.38 98 LEU A N 1
ATOM 692 C CA . LEU A 1 98 ? -10.753 -9.015 24.655 1.00 95.38 98 LEU A CA 1
ATOM 693 C C . LEU A 1 98 ? -10.624 -10.125 25.715 1.00 95.38 98 LEU A C 1
ATOM 695 O O . LEU A 1 98 ? -11.607 -10.467 26.371 1.00 95.38 98 LEU A O 1
ATOM 699 N N . GLN A 1 99 ? -9.438 -10.719 25.880 1.00 95.19 99 GLN A N 1
ATOM 700 C CA . GLN A 1 99 ? -9.183 -11.753 26.892 1.00 95.19 99 GLN A CA 1
ATOM 701 C C . GLN A 1 99 ? -8.746 -11.168 28.237 1.00 95.19 99 GLN A C 1
ATOM 703 O O . GLN A 1 99 ? -9.146 -11.676 29.284 1.00 95.19 99 GLN A O 1
ATOM 708 N N . GLU A 1 100 ? -7.891 -10.148 28.212 1.00 97.25 100 GLU A N 1
ATOM 709 C CA . GLU A 1 100 ? -7.248 -9.587 29.403 1.00 97.25 100 GLU A CA 1
ATOM 710 C C . GLU A 1 100 ? -8.081 -8.473 30.056 1.00 97.25 100 GLU A C 1
ATOM 712 O O . GLU A 1 100 ? -8.014 -8.309 31.274 1.00 97.25 100 GLU A O 1
ATOM 717 N N . GLN A 1 101 ? -8.876 -7.733 29.276 1.00 96.44 101 GLN A N 1
ATOM 718 C CA . GLN A 1 101 ? -9.613 -6.529 29.688 1.00 96.44 101 GLN A CA 1
ATOM 719 C C . GLN A 1 101 ? -11.082 -6.535 29.192 1.00 96.44 101 GLN A C 1
ATOM 721 O O . GLN A 1 101 ? -11.551 -5.558 28.611 1.00 96.44 101 GLN A O 1
ATOM 726 N N . PRO A 1 102 ? -11.865 -7.605 29.435 1.00 94.94 102 PRO A N 1
ATOM 727 C CA . PRO A 1 102 ? -13.200 -7.765 28.844 1.00 94.94 102 PRO A CA 1
ATOM 728 C C . PRO A 1 102 ? -14.222 -6.701 29.278 1.00 94.94 102 PRO A C 1
ATOM 730 O O . PRO A 1 102 ? -15.165 -6.421 28.542 1.00 94.94 102 PRO A O 1
ATOM 733 N N . GLU A 1 103 ? -14.071 -6.128 30.476 1.00 95.38 103 GLU A N 1
ATOM 734 C CA . GLU A 1 103 ? -14.948 -5.052 30.956 1.00 95.38 103 GLU A CA 1
ATOM 735 C C . GLU A 1 103 ? -14.669 -3.735 30.217 1.00 95.38 103 GLU A C 1
ATOM 737 O O . GLU A 1 103 ? -15.614 -3.074 29.791 1.00 95.38 103 GLU A O 1
ATOM 742 N N . GLU A 1 104 ? -13.394 -3.399 29.994 1.00 96.31 104 GLU A N 1
ATOM 743 C CA . GLU A 1 104 ? -12.993 -2.191 29.260 1.00 96.31 104 GLU A CA 1
ATOM 744 C C . GLU A 1 104 ? -13.409 -2.278 27.784 1.00 96.31 104 GLU A C 1
ATOM 746 O O . GLU A 1 104 ? -13.984 -1.332 27.253 1.00 96.31 104 GLU A O 1
ATOM 751 N N . GLU A 1 105 ? -13.243 -3.442 27.151 1.00 96.94 105 GLU A N 1
ATOM 752 C CA . GLU A 1 105 ? -13.669 -3.675 25.763 1.00 96.94 105 GLU A CA 1
ATOM 753 C C . GLU A 1 105 ? -15.193 -3.587 25.578 1.00 96.94 105 GLU A C 1
ATOM 755 O O . GLU A 1 105 ? -15.695 -3.091 24.565 1.00 96.94 105 GLU A O 1
ATOM 760 N N . LEU A 1 106 ? -15.971 -4.026 26.576 1.00 96.88 106 LEU A N 1
ATOM 761 C CA . LEU A 1 106 ? -17.426 -3.864 26.565 1.00 96.88 106 LEU A CA 1
ATOM 762 C C . LEU A 1 106 ? -17.820 -2.379 26.627 1.00 96.88 106 LEU A C 1
ATOM 764 O O . LEU A 1 106 ? -18.751 -1.954 25.932 1.00 96.88 106 LEU A O 1
ATOM 768 N N . GLU A 1 107 ? -17.132 -1.598 27.462 1.00 97.06 107 GLU A N 1
ATOM 769 C CA . GLU A 1 107 ? -17.333 -0.151 27.569 1.00 97.06 107 GLU A CA 1
ATOM 770 C C . GLU A 1 107 ? -16.917 0.574 26.282 1.00 97.06 107 GLU A C 1
ATOM 772 O O . GLU A 1 107 ? -17.663 1.434 25.803 1.00 97.06 107 GLU A O 1
ATOM 777 N N . GLU A 1 108 ? -15.794 0.187 25.674 1.00 97.19 108 GLU A N 1
ATOM 778 C CA . GLU A 1 108 ? -15.338 0.705 24.384 1.00 97.19 108 GLU A CA 1
ATOM 779 C C . GLU A 1 108 ? -16.361 0.418 23.279 1.00 97.19 108 GLU A C 1
ATOM 781 O O . GLU A 1 108 ? -16.796 1.335 22.571 1.00 97.19 108 GLU A O 1
ATOM 786 N N . LEU A 1 109 ? -16.840 -0.823 23.174 1.00 96.94 109 LEU A N 1
ATOM 787 C CA . LEU A 1 109 ? -17.842 -1.201 22.181 1.00 96.94 109 LEU A CA 1
ATOM 788 C C . LEU A 1 109 ? -19.155 -0.426 22.373 1.00 96.94 109 LEU A C 1
ATOM 790 O O . LEU A 1 109 ? -19.741 0.064 21.398 1.00 96.94 109 LEU A O 1
ATOM 794 N N . ALA A 1 110 ? -19.609 -0.256 23.619 1.00 97.88 110 ALA A N 1
ATOM 795 C CA . ALA A 1 110 ? -20.778 0.562 23.932 1.00 97.88 110 ALA A CA 1
ATOM 796 C C . ALA A 1 110 ? -20.557 2.036 23.542 1.00 97.88 110 ALA A C 1
ATOM 798 O O . ALA A 1 110 ? -21.440 2.657 22.942 1.00 97.88 110 ALA A O 1
ATOM 799 N N . ALA A 1 111 ? -19.373 2.595 23.801 1.00 97.88 111 ALA A N 1
ATOM 800 C CA . ALA A 1 111 ? -19.024 3.955 23.400 1.00 97.88 111 ALA A CA 1
ATOM 801 C C . ALA A 1 111 ? -19.008 4.125 21.869 1.00 97.88 111 ALA A C 1
ATOM 803 O O . ALA A 1 111 ? -19.536 5.118 21.358 1.00 97.88 111 ALA A O 1
ATOM 804 N N . ILE A 1 112 ? -18.494 3.140 21.122 1.00 97.56 112 ILE A N 1
ATOM 805 C CA . ILE A 1 112 ? -18.504 3.130 19.650 1.00 97.56 112 ILE A CA 1
ATOM 806 C C . ILE A 1 112 ? -19.941 3.202 19.120 1.00 97.56 112 ILE A C 1
ATOM 808 O O . ILE A 1 112 ? -20.245 4.018 18.245 1.00 97.56 112 ILE A O 1
ATOM 812 N N . TYR A 1 113 ? -20.848 2.374 19.640 1.00 97.44 113 TYR A N 1
ATOM 813 C CA . TYR A 1 113 ? -22.247 2.377 19.204 1.00 97.44 113 TYR A CA 1
ATOM 814 C C . TYR A 1 113 ? -22.999 3.638 19.626 1.00 97.44 113 TYR A C 1
ATOM 816 O O . TYR A 1 113 ? -23.808 4.155 18.850 1.00 97.44 113 TYR A O 1
ATOM 824 N N . HIS A 1 114 ? -22.696 4.181 20.803 1.00 97.75 114 HIS A N 1
ATOM 825 C CA . HIS A 1 114 ? -23.223 5.474 21.215 1.00 97.75 114 HIS A CA 1
ATOM 826 C C . HIS A 1 114 ? -22.778 6.590 20.256 1.00 97.75 114 HIS A C 1
ATOM 828 O O . HIS A 1 114 ? -23.611 7.360 19.777 1.00 97.75 114 HIS A O 1
ATOM 834 N N . GLY A 1 115 ? -21.496 6.616 19.870 1.00 97.75 115 GLY A N 1
ATOM 835 C CA . GLY A 1 115 ? -20.954 7.553 18.879 1.00 97.75 115 GLY A CA 1
ATOM 836 C C . GLY A 1 115 ? -21.563 7.403 17.479 1.00 97.75 115 GLY A C 1
ATOM 837 O O . GLY A 1 115 ? -21.649 8.379 16.734 1.00 97.75 115 GLY A O 1
ATOM 838 N N . LYS A 1 116 ? -22.062 6.209 17.133 1.00 97.25 116 LYS A N 1
ATOM 839 C CA . LYS A 1 116 ? -22.846 5.958 15.908 1.00 97.25 116 LYS A CA 1
ATOM 840 C C . LYS A 1 116 ? -24.295 6.462 15.989 1.00 97.25 116 LYS A C 1
ATOM 842 O O . LYS A 1 116 ? -25.001 6.410 14.984 1.00 9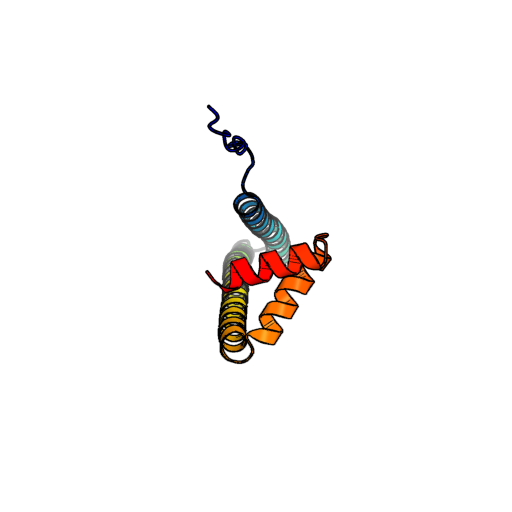7.25 116 LYS A O 1
ATOM 847 N N . GLY A 1 117 ? -24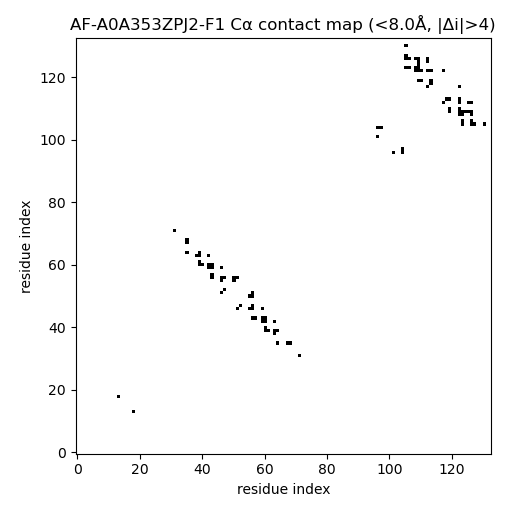.734 6.962 17.146 1.00 97.12 117 GLY A N 1
ATOM 848 C CA . GLY A 1 117 ? -26.043 7.588 17.350 1.00 97.12 117 GLY A CA 1
ATOM 849 C C . GLY A 1 117 ? -27.042 6.766 18.166 1.00 97.12 117 GLY A C 1
ATOM 850 O O . GLY A 1 117 ? -28.201 7.167 18.269 1.00 97.12 117 GLY A O 1
ATOM 851 N N . LEU A 1 118 ? -26.639 5.630 18.747 1.00 98.00 118 LEU A N 1
ATOM 852 C CA . LEU A 1 118 ? -27.512 4.878 19.654 1.00 98.00 118 LEU A CA 1
ATOM 853 C C . LEU A 1 118 ? -27.641 5.603 21.001 1.00 98.00 118 LEU A C 1
ATOM 855 O O . LEU A 1 118 ? -26.714 6.272 21.459 1.00 98.00 118 LEU A O 1
ATOM 859 N N . SER A 1 119 ? -28.783 5.438 21.676 1.00 98.19 119 SER A N 1
ATOM 860 C CA . SER A 1 119 ? -28.892 5.841 23.085 1.00 98.19 119 SER A CA 1
ATOM 861 C C . SER A 1 119 ? -27.893 5.048 23.938 1.00 98.19 119 SER A C 1
ATOM 863 O O . SER A 1 119 ? -27.524 3.937 23.558 1.00 98.19 119 SER A O 1
ATOM 865 N N . ALA A 1 120 ? -27.462 5.593 25.078 1.00 97.12 120 ALA A N 1
ATOM 866 C CA . ALA A 1 120 ? -26.505 4.912 25.956 1.00 97.12 120 ALA A CA 1
ATOM 867 C C . ALA A 1 120 ? -26.997 3.511 26.369 1.00 97.12 120 ALA A C 1
ATOM 869 O O . ALA A 1 120 ? -26.250 2.540 26.263 1.00 97.12 120 ALA A O 1
ATOM 870 N N . ASP A 1 121 ? -28.279 3.393 26.732 1.00 97.62 121 ASP A N 1
ATOM 871 C CA . ASP A 1 121 ? -28.893 2.115 27.101 1.00 97.62 121 ASP A CA 1
ATOM 872 C C . ASP A 1 121 ? -28.887 1.127 25.926 1.00 97.62 121 ASP A C 1
ATOM 874 O O . ASP A 1 121 ? -28.481 -0.023 26.079 1.00 97.62 121 ASP A O 1
ATOM 878 N N . THR A 1 122 ? -29.278 1.577 24.726 1.00 97.88 122 THR A N 1
ATOM 879 C CA . THR A 1 122 ? -29.285 0.725 23.524 1.00 97.88 122 THR A CA 1
ATOM 880 C C . THR A 1 122 ? -27.876 0.287 23.132 1.00 97.88 122 THR A C 1
ATOM 882 O O . THR A 1 122 ? -27.677 -0.868 22.772 1.00 97.88 122 THR A O 1
ATOM 885 N N . ALA A 1 123 ? -26.895 1.187 23.201 1.00 98.00 123 ALA A N 1
ATOM 886 C CA . ALA A 1 123 ? -25.513 0.887 22.856 1.00 98.00 123 ALA A CA 1
ATOM 887 C C . ALA A 1 123 ? -24.906 -0.161 23.802 1.00 98.00 123 ALA A C 1
ATOM 889 O O . ALA A 1 123 ? -24.252 -1.094 23.340 1.00 98.00 123 ALA A O 1
ATOM 890 N N . LEU A 1 124 ? -25.196 -0.060 25.105 1.00 97.44 124 LEU A N 1
ATOM 891 C CA . LEU A 1 124 ? -24.783 -1.054 26.093 1.00 97.44 124 LEU A CA 1
ATOM 892 C C . LEU A 1 124 ? -25.456 -2.413 25.864 1.00 97.44 124 LEU A C 1
ATOM 894 O O . LEU A 1 124 ? -24.804 -3.447 25.999 1.00 97.44 124 LEU A O 1
ATOM 898 N N . THR A 1 125 ? -26.745 -2.431 25.515 1.00 97.75 125 THR A N 1
ATOM 899 C CA . THR A 1 125 ? -27.442 -3.674 25.155 1.00 97.75 125 THR A CA 1
ATOM 900 C C . THR A 1 125 ? -26.791 -4.339 23.946 1.00 97.75 125 THR A C 1
ATOM 902 O O . THR A 1 125 ? -26.457 -5.518 24.022 1.00 97.75 125 THR A O 1
ATOM 905 N N . VAL A 1 126 ? -26.538 -3.584 22.872 1.00 96.88 126 VAL A N 1
ATOM 906 C CA . VAL A 1 126 ? -25.877 -4.102 21.663 1.00 96.88 126 VAL A CA 1
ATOM 907 C C . VAL A 1 126 ? -24.488 -4.649 21.983 1.00 96.88 126 VAL A C 1
ATOM 909 O O . VAL A 1 126 ? -24.158 -5.748 21.548 1.00 96.88 126 VAL A O 1
ATOM 912 N N . ALA A 1 127 ? -23.688 -3.921 22.767 1.00 96.69 127 ALA A N 1
ATOM 913 C CA . ALA A 1 127 ? -22.360 -4.376 23.163 1.00 96.69 127 ALA A CA 1
ATOM 914 C C . ALA A 1 127 ? -22.429 -5.711 23.923 1.00 96.69 127 ALA A C 1
ATOM 916 O O . ALA A 1 127 ? -21.758 -6.663 23.544 1.00 96.69 127 ALA A O 1
ATOM 917 N N . LYS A 1 128 ? -23.315 -5.830 24.922 1.00 96.44 128 LYS A N 1
ATOM 918 C CA . LYS A 1 128 ? -23.498 -7.077 25.687 1.00 96.44 128 LYS A CA 1
ATOM 919 C C . LYS A 1 128 ? -23.927 -8.251 24.815 1.00 96.44 128 LYS A C 1
ATOM 921 O O . LYS A 1 128 ? -23.424 -9.355 25.001 1.00 96.44 128 LYS A O 1
ATOM 926 N N . GLU A 1 129 ? -24.860 -8.025 23.893 1.00 96.31 129 GLU A N 1
ATOM 927 C CA . GLU A 1 129 ? -25.339 -9.065 22.980 1.00 96.31 129 GLU A CA 1
ATOM 928 C C . GLU A 1 129 ? -24.239 -9.532 22.017 1.00 96.31 129 GLU A C 1
ATOM 930 O O . GLU A 1 129 ? -24.127 -10.730 21.770 1.00 96.31 129 GLU A O 1
ATOM 935 N N . LEU A 1 130 ? -23.400 -8.618 21.516 1.00 93.75 130 LEU A N 1
ATOM 936 C CA . LEU A 1 130 ? -22.290 -8.948 20.616 1.00 93.75 130 LEU A CA 1
ATOM 937 C C . LEU A 1 130 ? -21.113 -9.618 21.335 1.00 93.75 130 LEU A C 1
ATOM 939 O O . LEU A 1 130 ? -20.524 -10.540 20.783 1.00 93.75 130 LEU A O 1
ATOM 943 N N . THR A 1 131 ? -20.783 -9.193 22.555 1.00 91.94 131 THR A N 1
ATOM 944 C CA . THR A 1 131 ? -19.700 -9.791 23.355 1.00 91.94 131 THR A CA 1
ATOM 945 C C . THR A 1 131 ? -20.051 -11.196 23.851 1.00 91.94 131 THR A C 1
ATOM 947 O O . THR A 1 131 ? -19.162 -12.012 24.073 1.00 91.94 131 THR A O 1
ATOM 950 N N . ALA A 1 132 ? -21.337 -11.501 24.035 1.00 87.81 132 ALA A N 1
ATOM 951 C CA . ALA A 1 132 ? -21.788 -12.815 24.489 1.00 87.81 132 ALA A CA 1
ATOM 952 C C . ALA A 1 132 ? -21.823 -13.891 23.382 1.00 87.81 132 ALA A C 1
ATOM 954 O O . ALA A 1 132 ? -22.165 -15.037 23.694 1.00 87.81 132 ALA A O 1
ATOM 955 N N . HIS A 1 133 ? -21.534 -13.536 22.120 1.00 67.62 133 HIS A N 1
ATOM 956 C CA . HIS A 1 133 ? -21.688 -14.428 20.967 1.00 67.62 133 HIS A CA 1
ATOM 957 C C . HIS A 1 133 ? -20.440 -15.258 20.631 1.00 67.62 133 HIS A C 1
ATOM 959 O O . HIS A 1 133 ? -19.308 -14.743 20.744 1.00 67.62 133 HIS A O 1
#

Mean predicted aligned error: 8.86 Å

pLDDT: mean 89.44, std 13.58, range [43.22, 98.19]

Sequence (133 aa):
MDSAGAPALHDNEPHQNDIAQRLNWLRAGVLGANDGIVSVAAIVVGVAGVNTASGPILIAGTAGLVGGAISMALGEYVSVSSQKDSQEALIEKERRELQEQPEEELEELAAIYHGKGLSADTALTVAKELTAH